Protein AF-A0A821UJH7-F1 (afdb_monomer_lite)

Radius of gyration: 19.76 Å; chains: 1; bounding box: 32×22×54 Å

Sequence (58 aa):
RIHPADSCKKILENNRRIINDDRIVLHIRSCSEPSPISPYGKDIYSYGILEETIRQTF

Foldseek 3Di:
DDDLVDFPVNVVVVVCVVVVDPVDDDDDPDDDRRDPDDDDDPPDPVVVVVVVVVVVVD

pLDDT: mean 87.28, std 5.37, range [67.88, 94.38]

Structure (mmCIF, N/CA/C/O backbone):
data_AF-A0A821UJH7-F1
#
_entry.id   AF-A0A821UJH7-F1
#
loop_
_atom_site.group_PDB
_atom_site.id
_atom_site.type_symbol
_atom_site.label_atom_id
_atom_site.label_alt_id
_atom_site.label_comp_id
_atom_site.label_asym_id
_atom_site.label_entity_id
_atom_site.label_seq_id
_atom_site.pdbx_PDB_ins_code
_atom_site.Cartn_x
_atom_site.Cartn_y
_atom_site.Cartn_z
_atom_site.occupancy
_atom_site.B_iso_or_equiv
_atom_site.auth_seq_id
_atom_site.auth_comp_id
_atom_site.auth_asym_id
_atom_site.auth_atom_id
_atom_site.pdbx_PDB_model_num
ATOM 1 N N . ARG A 1 1 ? -0.684 10.351 5.675 1.00 67.88 1 ARG A N 1
ATOM 2 C CA . ARG A 1 1 ? -0.003 9.713 4.521 1.00 67.88 1 ARG A CA 1
ATOM 3 C C . ARG A 1 1 ? 0.352 8.295 4.938 1.00 67.88 1 ARG A C 1
ATOM 5 O O . ARG A 1 1 ? 0.835 8.142 6.050 1.00 67.88 1 ARG A O 1
ATOM 12 N N . ILE A 1 2 ? 0.040 7.300 4.112 1.00 76.06 2 ILE A N 1
ATOM 13 C CA . ILE A 1 2 ? 0.351 5.885 4.365 1.00 76.06 2 ILE A CA 1
ATOM 14 C C . ILE A 1 2 ? 1.607 5.547 3.564 1.00 76.06 2 ILE A C 1
ATOM 16 O O . ILE A 1 2 ? 1.744 6.013 2.432 1.00 76.06 2 ILE A O 1
ATOM 20 N N . HIS A 1 3 ? 2.548 4.820 4.166 1.00 79.44 3 HIS A N 1
ATOM 21 C CA . HIS A 1 3 ? 3.733 4.363 3.450 1.00 79.44 3 HIS A CA 1
ATOM 22 C C . HIS A 1 3 ? 3.313 3.346 2.371 1.00 79.44 3 HIS A C 1
ATOM 24 O O . HIS A 1 3 ? 2.477 2.500 2.672 1.00 79.44 3 HIS A O 1
ATOM 30 N N . PRO A 1 4 ? 3.881 3.361 1.148 1.00 76.81 4 PRO A N 1
ATOM 31 C CA . PRO A 1 4 ? 3.477 2.446 0.071 1.00 76.81 4 PRO A CA 1
ATOM 32 C C . PRO A 1 4 ? 3.584 0.946 0.402 1.00 76.81 4 PRO A C 1
ATOM 34 O O . PRO A 1 4 ? 2.961 0.117 -0.244 1.00 76.81 4 PRO A O 1
ATOM 37 N N . ALA A 1 5 ? 4.383 0.589 1.408 1.00 78.94 5 ALA A N 1
ATOM 38 C CA . ALA A 1 5 ? 4.527 -0.788 1.888 1.00 78.94 5 ALA A CA 1
ATOM 39 C C . ALA A 1 5 ? 3.514 -1.185 2.981 1.00 78.94 5 ALA A C 1
ATOM 41 O O . ALA A 1 5 ? 3.521 -2.329 3.436 1.00 78.94 5 ALA A O 1
ATOM 42 N N . ASP A 1 6 ? 2.675 -0.255 3.439 1.00 82.69 6 ASP A N 1
ATOM 43 C CA . ASP A 1 6 ? 1.685 -0.492 4.486 1.00 82.69 6 ASP A C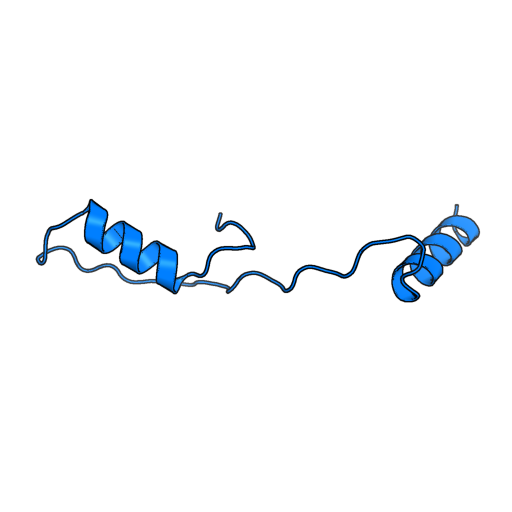A 1
ATOM 44 C C . ASP A 1 6 ? 0.266 -0.423 3.925 1.00 82.69 6 ASP A C 1
ATOM 46 O O . ASP A 1 6 ? -0.055 0.419 3.091 1.00 82.69 6 ASP A O 1
ATOM 50 N N . SER A 1 7 ? -0.606 -1.290 4.438 1.00 86.38 7 SER A N 1
ATOM 51 C CA . SER A 1 7 ? -2.026 -1.283 4.097 1.00 86.38 7 SER A CA 1
ATOM 52 C C . SER A 1 7 ? -2.847 -0.472 5.091 1.00 86.38 7 SER A C 1
ATOM 54 O O . SER A 1 7 ? -2.515 -0.355 6.281 1.00 86.38 7 SER A O 1
ATOM 56 N N . CYS A 1 8 ? -3.991 0.018 4.618 1.00 87.25 8 CYS A N 1
ATOM 57 C CA . CYS A 1 8 ? -4.990 0.690 5.447 1.00 87.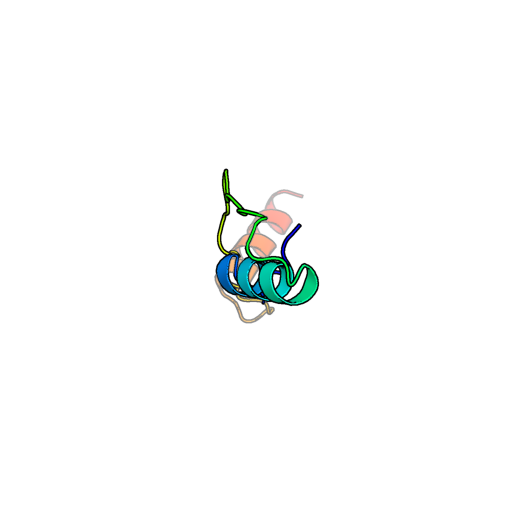25 8 CYS A CA 1
ATOM 58 C C . CYS A 1 8 ? -5.390 -0.163 6.659 1.00 87.25 8 CYS A C 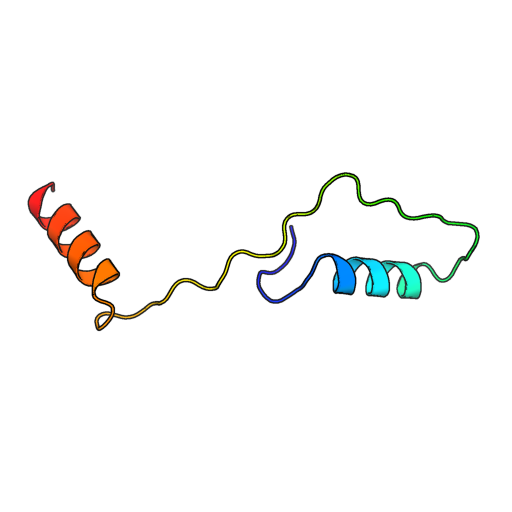1
ATOM 60 O O . CYS A 1 8 ? -5.493 0.329 7.786 1.00 87.25 8 CYS A O 1
ATOM 62 N N . LYS A 1 9 ? -5.555 -1.471 6.430 1.00 88.06 9 LYS A N 1
ATOM 63 C CA . LYS A 1 9 ? -5.909 -2.449 7.462 1.00 88.06 9 LYS A CA 1
ATOM 64 C C . LYS A 1 9 ? -4.839 -2.559 8.547 1.00 88.06 9 LYS A C 1
ATOM 66 O O . LYS A 1 9 ? -5.168 -2.490 9.729 1.00 88.06 9 LYS A O 1
ATOM 71 N N . LYS A 1 10 ? -3.569 -2.699 8.157 1.00 88.69 10 LYS A N 1
ATOM 72 C CA . LYS A 1 10 ? -2.448 -2.853 9.097 1.00 88.69 10 LYS A CA 1
ATOM 73 C C . LYS A 1 10 ? -2.316 -1.633 10.008 1.00 88.69 10 LYS A C 1
ATOM 75 O O . LYS A 1 10 ? -2.107 -1.776 11.210 1.00 88.69 10 LYS A O 1
ATOM 80 N N . ILE A 1 11 ? -2.499 -0.437 9.450 1.00 88.44 11 ILE A N 1
ATOM 81 C CA . ILE A 1 11 ? -2.463 0.813 10.216 1.00 88.44 11 ILE A CA 1
ATOM 82 C C . ILE A 1 11 ? -3.649 0.903 11.176 1.00 88.44 11 ILE A C 1
ATOM 84 O O . ILE A 1 11 ? -3.465 1.278 12.334 1.00 88.44 11 ILE A O 1
ATOM 88 N N . LEU A 1 12 ? -4.854 0.530 10.735 1.00 89.62 12 LEU A N 1
ATOM 89 C CA . LEU A 1 12 ? -6.029 0.525 11.605 1.00 89.62 12 LEU A CA 1
ATOM 90 C C . LEU A 1 12 ? -5.859 -0.445 12.781 1.00 89.62 12 LEU A C 1
ATOM 92 O O . LEU A 1 12 ? -6.151 -0.077 13.917 1.00 89.62 12 LEU A O 1
ATOM 96 N N . GLU A 1 13 ? -5.367 -1.657 12.527 1.00 89.94 13 GLU A N 1
ATOM 97 C CA . GLU A 1 13 ? -5.081 -2.638 13.579 1.00 89.94 13 GLU A CA 1
ATOM 98 C C . GLU A 1 13 ? -4.018 -2.131 14.556 1.00 89.94 13 GLU A C 1
ATOM 100 O O . GLU A 1 13 ? -4.198 -2.246 15.769 1.00 89.94 13 GLU A O 1
ATOM 105 N N . ASN A 1 14 ? -2.942 -1.524 14.049 1.00 91.12 14 ASN A N 1
ATOM 106 C CA . ASN A 1 14 ? -1.907 -0.941 14.896 1.00 91.12 14 ASN A CA 1
ATOM 107 C C . ASN A 1 14 ? -2.466 0.180 15.784 1.00 91.12 14 ASN A C 1
ATOM 109 O O . ASN A 1 14 ? -2.223 0.197 16.987 1.00 91.12 14 ASN A O 1
ATOM 113 N N . ASN A 1 15 ? -3.283 1.070 15.217 1.00 91.00 15 ASN A N 1
ATOM 114 C CA . ASN A 1 15 ? -3.922 2.145 15.972 1.00 91.00 15 ASN A CA 1
ATOM 115 C C . ASN A 1 15 ? -4.881 1.607 17.039 1.00 91.00 15 ASN A C 1
ATOM 117 O O . ASN A 1 15 ? -4.866 2.106 18.161 1.00 91.00 15 ASN A O 1
ATOM 121 N N . ARG A 1 16 ? -5.667 0.563 16.737 1.00 91.44 16 ARG A N 1
ATOM 122 C CA . ARG A 1 16 ? -6.518 -0.099 17.744 1.00 91.44 16 ARG A CA 1
ATOM 123 C C . ARG A 1 16 ? -5.694 -0.633 18.914 1.00 91.44 16 ARG A C 1
ATOM 125 O O . ARG A 1 16 ? -6.066 -0.403 20.059 1.00 91.44 16 ARG A O 1
ATOM 132 N N . ARG A 1 17 ? -4.562 -1.288 18.635 1.00 92.12 17 ARG A N 1
ATOM 133 C CA . ARG A 1 17 ? -3.661 -1.806 19.680 1.00 92.12 17 ARG A CA 1
ATOM 134 C C . ARG A 1 17 ? -3.017 -0.704 20.517 1.00 92.12 17 ARG A C 1
ATOM 136 O O . ARG A 1 17 ? -2.850 -0.896 21.710 1.00 92.12 17 ARG A O 1
ATOM 143 N N . ILE A 1 18 ? -2.648 0.421 19.905 1.00 93.69 18 ILE A N 1
ATOM 144 C CA . ILE A 1 18 ? -2.035 1.551 20.620 1.00 93.69 18 ILE A CA 1
ATOM 145 C C . ILE A 1 18 ? -3.049 2.231 21.540 1.00 93.69 18 ILE A C 1
ATOM 147 O O . ILE A 1 18 ? -2.713 2.578 22.667 1.00 93.69 18 ILE A O 1
ATOM 151 N N . ILE A 1 19 ? -4.277 2.432 21.059 1.00 94.06 19 ILE A N 1
ATOM 152 C CA . ILE A 1 19 ? -5.337 3.070 21.844 1.00 94.06 19 ILE A CA 1
ATOM 153 C C . ILE A 1 19 ? -5.762 2.166 23.008 1.00 94.06 19 ILE A C 1
ATOM 155 O O . ILE A 1 19 ? -5.930 2.665 24.115 1.00 94.06 19 ILE A O 1
ATOM 159 N N . ASN A 1 20 ? -5.901 0.855 22.763 1.00 92.62 20 ASN A N 1
ATOM 160 C CA . ASN A 1 20 ? -6.212 -0.160 23.777 1.00 92.62 20 ASN A CA 1
ATOM 161 C C . ASN A 1 20 ? -7.429 0.187 24.666 1.00 92.62 20 ASN A C 1
ATOM 163 O O . ASN A 1 20 ? -7.428 -0.066 25.869 1.00 92.62 20 ASN A O 1
ATOM 167 N N . ASP A 1 21 ? -8.457 0.801 24.074 1.00 93.50 21 ASP A N 1
ATOM 168 C CA . ASP A 1 21 ? -9.722 1.134 24.732 1.00 93.50 21 ASP A CA 1
ATOM 169 C C . ASP A 1 21 ? -10.882 0.728 23.819 1.00 93.50 21 ASP A C 1
ATOM 171 O O . ASP A 1 21 ? -11.084 1.301 22.744 1.00 93.50 21 ASP A O 1
ATOM 175 N N . ASP A 1 22 ? -11.654 -0.260 24.264 1.00 89.62 22 ASP A N 1
ATOM 176 C CA . ASP A 1 22 ? -12.748 -0.858 23.495 1.00 89.62 22 ASP A CA 1
ATOM 177 C C . ASP A 1 22 ? -13.963 0.069 23.349 1.00 89.62 22 ASP A C 1
ATOM 179 O O . ASP A 1 22 ? -14.847 -0.177 22.525 1.00 89.62 22 ASP A O 1
ATOM 183 N N . ARG A 1 23 ? -14.020 1.164 24.119 1.00 93.81 23 ARG A N 1
ATOM 184 C CA . ARG A 1 23 ? -15.073 2.184 23.995 1.00 93.81 23 ARG A CA 1
ATOM 185 C C . ARG A 1 23 ? -14.835 3.098 22.795 1.00 93.81 23 ARG A C 1
ATOM 187 O O . ARG A 1 23 ? -15.750 3.806 22.373 1.00 93.81 23 ARG A O 1
ATOM 194 N N . ILE A 1 24 ? -13.617 3.111 22.251 1.00 89.75 24 ILE A N 1
ATOM 195 C CA . ILE A 1 24 ? -13.237 3.967 21.129 1.00 89.75 24 ILE A CA 1
ATOM 196 C C . ILE A 1 24 ? -13.460 3.216 19.817 1.00 89.75 24 ILE A C 1
ATOM 198 O O . ILE A 1 24 ? -12.745 2.278 19.466 1.00 89.75 24 ILE A O 1
ATOM 202 N N . VAL A 1 25 ? -14.435 3.684 19.036 1.00 87.81 25 VAL A N 1
ATOM 203 C CA . VAL A 1 25 ? -14.736 3.128 17.713 1.00 87.81 25 VAL A CA 1
ATOM 204 C C . VAL A 1 25 ? -14.038 3.944 16.628 1.00 87.81 25 VAL A C 1
ATOM 206 O O . VAL A 1 25 ? -14.315 5.125 16.424 1.00 87.81 25 VAL A O 1
ATOM 209 N N . LEU A 1 26 ? -13.129 3.298 15.897 1.00 87.31 26 LEU A N 1
ATOM 210 C CA . LEU A 1 26 ? -12.449 3.894 14.749 1.00 87.31 26 LEU A CA 1
ATOM 211 C C . LEU A 1 26 ? -13.220 3.607 13.457 1.00 87.31 26 LEU A C 1
ATOM 213 O O . LEU A 1 26 ? -13.403 2.444 13.087 1.00 87.31 26 LEU A O 1
ATOM 217 N N . HIS A 1 27 ? -13.589 4.667 12.739 1.00 86.94 27 HIS A N 1
ATOM 218 C CA . HIS A 1 27 ? -14.202 4.588 11.414 1.00 86.94 27 HIS A CA 1
ATOM 219 C C . HIS A 1 27 ? -13.258 5.139 10.344 1.00 86.94 27 HIS A C 1
ATOM 221 O O . HIS A 1 27 ? -12.824 6.290 10.411 1.00 86.94 27 HIS A O 1
ATOM 227 N N . ILE A 1 28 ? -12.975 4.331 9.322 1.00 84.69 28 ILE A N 1
ATOM 228 C CA . ILE A 1 28 ? -12.280 4.792 8.120 1.00 84.69 28 ILE A CA 1
ATOM 229 C C . ILE A 1 28 ? -13.306 5.492 7.226 1.00 84.69 28 ILE A C 1
ATOM 231 O O . ILE A 1 28 ? -14.245 4.858 6.756 1.00 84.69 28 ILE A O 1
ATOM 235 N N . ARG A 1 29 ? -13.126 6.796 6.980 1.00 86.69 29 ARG A N 1
ATOM 236 C CA . ARG A 1 29 ? -13.982 7.554 6.046 1.00 86.69 29 ARG A CA 1
ATOM 237 C C . ARG A 1 29 ? -13.609 7.326 4.583 1.00 86.69 29 ARG A C 1
ATOM 239 O O . ARG A 1 29 ? -14.476 7.294 3.724 1.00 86.69 29 ARG A O 1
ATOM 246 N N . SER A 1 30 ? -12.317 7.208 4.309 1.00 84.12 30 SER A N 1
ATOM 247 C CA . SER A 1 30 ? -11.766 6.900 2.994 1.00 84.12 30 SER A CA 1
ATOM 248 C C . SER A 1 30 ? -10.352 6.374 3.190 1.00 84.12 30 SER A C 1
ATOM 250 O O . SER A 1 30 ? -9.604 6.914 4.011 1.00 84.12 30 SER A O 1
ATOM 252 N N . CYS A 1 31 ? -10.001 5.308 2.480 1.00 83.44 31 CYS A N 1
ATOM 253 C CA . CYS A 1 31 ? -8.633 4.829 2.424 1.00 83.44 31 CYS A CA 1
ATOM 254 C C . CYS A 1 31 ? -8.355 4.239 1.050 1.00 83.44 31 CYS A C 1
ATOM 256 O O . CYS A 1 31 ? -9.102 3.384 0.577 1.00 83.44 31 CYS A O 1
ATOM 258 N N . SER A 1 32 ? -7.283 4.713 0.430 1.00 83.75 32 SER A N 1
ATOM 259 C CA . SER A 1 32 ? -6.743 4.122 -0.784 1.00 83.75 32 SER A CA 1
ATOM 260 C C . SER A 1 32 ? -5.603 3.209 -0.380 1.00 83.75 32 SER A C 1
ATOM 262 O O . SER A 1 32 ? -4.684 3.646 0.318 1.00 83.75 32 SER A O 1
ATOM 264 N N . GLU A 1 33 ? -5.667 1.956 -0.816 1.00 82.75 33 GLU A N 1
ATOM 265 C CA . GLU A 1 33 ? -4.518 1.064 -0.720 1.00 82.75 33 GLU A CA 1
ATOM 266 C C . GLU A 1 33 ? -3.339 1.660 -1.503 1.00 82.75 33 GLU A C 1
ATOM 268 O O . GLU A 1 33 ? -3.544 2.419 -2.463 1.00 82.75 33 GLU A O 1
ATOM 273 N N . PRO A 1 34 ? -2.101 1.378 -1.074 1.00 82.00 34 PRO A N 1
ATOM 274 C CA . PRO A 1 34 ? -0.939 1.914 -1.745 1.00 82.00 34 PRO A CA 1
ATOM 275 C C . PRO A 1 34 ? -0.896 1.446 -3.198 1.00 82.00 34 PRO A C 1
ATOM 277 O O . PRO A 1 34 ? -1.156 0.283 -3.512 1.00 82.00 34 PRO A O 1
ATOM 280 N N . SER A 1 35 ? -0.553 2.374 -4.090 1.00 82.69 35 SER A N 1
ATOM 281 C CA . SER A 1 35 ? -0.330 2.042 -5.490 1.00 82.69 35 SER A CA 1
ATOM 282 C C . SER A 1 35 ? 0.780 0.993 -5.608 1.00 82.69 35 SER A C 1
ATOM 284 O O . SER A 1 35 ? 1.746 1.048 -4.838 1.00 82.69 35 SER A O 1
ATOM 286 N N . PRO A 1 36 ? 0.688 0.075 -6.585 1.00 81.56 36 PRO A N 1
ATOM 287 C CA . PRO A 1 36 ? 1.781 -0.833 -6.890 1.00 81.56 36 PRO A CA 1
ATOM 288 C C . PRO A 1 36 ? 3.082 -0.057 -7.092 1.00 81.56 36 PRO A C 1
ATOM 290 O O . PRO A 1 36 ? 3.081 1.038 -7.661 1.00 81.56 36 PRO A O 1
ATOM 293 N N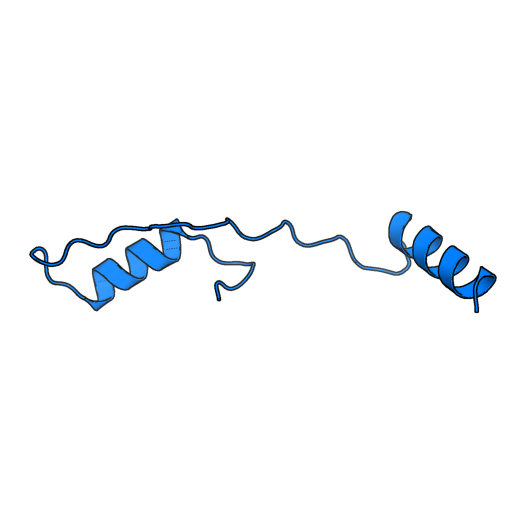 . ILE A 1 37 ? 4.192 -0.632 -6.635 1.00 82.88 37 ILE A N 1
ATOM 294 C CA . ILE A 1 37 ? 5.511 -0.065 -6.898 1.00 82.88 37 ILE A CA 1
ATOM 295 C C . ILE A 1 37 ? 5.736 -0.121 -8.408 1.00 82.88 37 ILE A C 1
ATOM 297 O O . ILE A 1 37 ? 5.731 -1.202 -9.000 1.00 82.88 37 ILE A O 1
ATOM 301 N N . SER A 1 38 ? 5.910 1.046 -9.028 1.00 83.38 38 SER A N 1
ATOM 302 C CA . SER A 1 38 ? 6.215 1.119 -10.452 1.00 83.38 38 SER A CA 1
ATOM 303 C C . SER A 1 38 ? 7.537 0.409 -10.746 1.00 83.38 38 SER A C 1
ATOM 305 O O . SER A 1 38 ? 8.495 0.598 -9.992 1.00 83.38 38 SER A O 1
ATOM 307 N N . PRO A 1 39 ? 7.628 -0.360 -11.845 1.00 84.62 39 PRO A N 1
ATOM 308 C CA . PRO A 1 39 ? 8.903 -0.890 -12.302 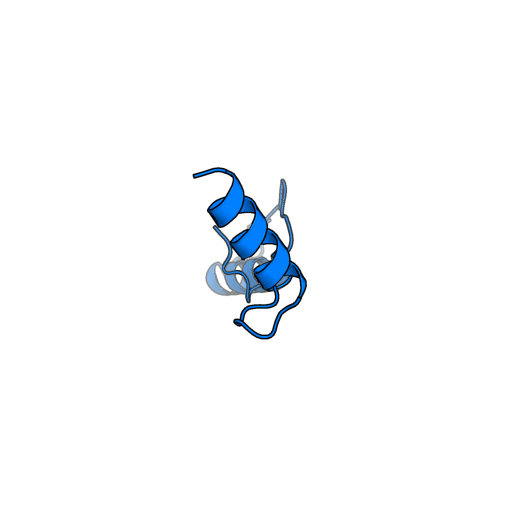1.00 84.62 39 PRO A CA 1
ATOM 309 C C . PRO A 1 39 ? 9.865 0.267 -12.592 1.00 84.62 39 PRO A C 1
ATOM 311 O O . PRO A 1 39 ? 9.474 1.293 -13.152 1.00 84.62 39 PRO A O 1
ATOM 314 N N . TYR A 1 40 ? 11.119 0.101 -12.187 1.00 84.25 40 TYR A N 1
ATOM 315 C CA . TYR A 1 40 ? 12.165 1.109 -12.306 1.00 84.25 40 TYR A CA 1
ATOM 316 C C . TYR A 1 40 ? 13.443 0.468 -12.845 1.00 84.25 40 TYR A C 1
ATOM 318 O O . TYR A 1 40 ? 13.734 -0.684 -12.538 1.00 84.25 40 TYR A O 1
ATOM 326 N N . GLY A 1 41 ? 14.201 1.222 -13.639 1.00 87.19 41 GLY A N 1
ATOM 327 C CA . GLY A 1 41 ? 15.416 0.736 -14.296 1.00 87.19 41 GLY A CA 1
ATOM 328 C C . GLY A 1 41 ? 15.496 1.180 -15.754 1.00 87.19 41 GLY A C 1
ATOM 329 O O . GLY A 1 41 ? 14.476 1.469 -16.379 1.00 87.19 41 GLY A O 1
ATOM 330 N N . LYS A 1 42 ? 16.720 1.255 -16.294 1.00 84.69 42 LYS A N 1
ATOM 331 C CA . LYS A 1 42 ? 16.959 1.609 -17.709 1.00 84.69 42 LYS A CA 1
ATOM 332 C C . LYS A 1 42 ? 16.545 0.499 -18.678 1.00 84.69 42 LYS A C 1
ATOM 334 O O . LYS A 1 42 ? 16.365 0.750 -19.861 1.00 84.69 42 LYS A O 1
ATOM 339 N N . ASP A 1 43 ? 16.418 -0.718 -18.171 1.00 90.62 43 ASP A N 1
ATOM 340 C CA . ASP A 1 43 ? 15.958 -1.915 -18.869 1.00 90.62 43 ASP A CA 1
ATOM 341 C C . ASP A 1 43 ? 14.427 -1.977 -19.011 1.00 90.62 43 ASP A C 1
ATOM 343 O O . ASP A 1 43 ? 13.902 -2.787 -19.775 1.00 90.62 43 ASP A O 1
ATOM 347 N N . ILE A 1 44 ? 13.693 -1.102 -18.317 1.00 94.38 44 ILE A N 1
ATOM 348 C CA . ILE A 1 44 ? 12.236 -1.055 -18.388 1.00 94.38 44 ILE A CA 1
ATOM 349 C C . ILE A 1 44 ? 11.796 -0.369 -19.686 1.00 94.38 44 ILE A C 1
ATOM 351 O O . ILE A 1 44 ? 12.041 0.816 -19.905 1.00 94.38 44 ILE A O 1
ATOM 355 N N . TYR A 1 45 ? 11.068 -1.101 -20.532 1.00 91.00 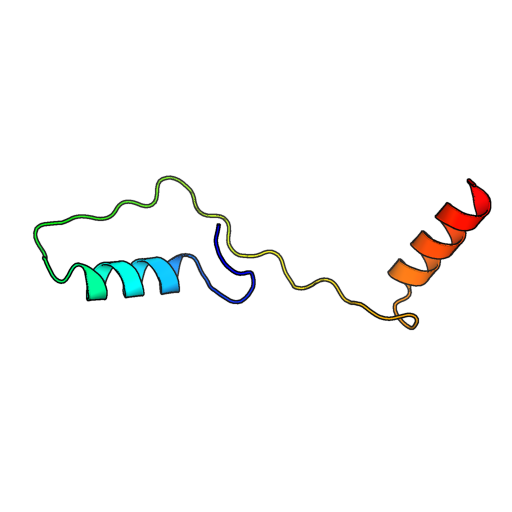45 TYR A N 1
ATOM 356 C CA . TYR A 1 45 ? 10.602 -0.618 -21.839 1.00 91.00 45 TYR A CA 1
ATOM 357 C C . TYR A 1 45 ? 9.821 0.705 -21.765 1.00 91.00 45 TYR A C 1
ATOM 359 O O . TYR A 1 45 ? 10.084 1.632 -22.529 1.00 91.00 45 TYR A O 1
ATOM 367 N N . SER A 1 46 ? 8.889 0.822 -20.813 1.00 88.75 46 SER A N 1
ATOM 368 C CA . SER A 1 46 ? 8.103 2.047 -20.627 1.00 88.75 46 SER A CA 1
ATOM 369 C C . SER A 1 46 ? 8.956 3.233 -20.179 1.00 88.75 46 SER A C 1
ATOM 371 O O . SER A 1 46 ? 8.677 4.359 -20.581 1.00 88.75 46 SER A O 1
ATOM 373 N N . TYR A 1 47 ? 10.015 2.993 -19.400 1.00 90.69 47 TYR A N 1
ATOM 374 C CA . TYR A 1 47 ? 10.977 4.032 -19.046 1.00 90.69 47 TYR A CA 1
ATOM 375 C C . TYR A 1 47 ? 11.723 4.529 -20.289 1.00 90.69 47 TYR A C 1
ATOM 377 O O . TYR A 1 47 ? 11.803 5.737 -20.495 1.00 90.69 47 TYR A O 1
ATOM 385 N N . GLY A 1 48 ? 12.178 3.617 -21.155 1.00 90.25 48 GLY A N 1
ATOM 386 C CA . GLY A 1 48 ? 12.850 3.969 -22.411 1.00 90.25 48 GLY A CA 1
ATOM 387 C C . GLY A 1 48 ? 11.979 4.807 -23.355 1.00 90.25 48 GLY A C 1
ATOM 388 O O . GLY A 1 48 ? 12.456 5.793 -23.909 1.00 90.25 48 GLY A O 1
ATOM 389 N N . ILE A 1 49 ? 10.685 4.481 -23.486 1.00 92.75 49 ILE A N 1
ATOM 390 C CA . ILE A 1 49 ? 9.743 5.298 -24.279 1.00 92.75 49 ILE A CA 1
ATOM 391 C C . ILE A 1 49 ? 9.628 6.715 -23.710 1.00 92.75 49 ILE A C 1
ATOM 393 O O . ILE A 1 49 ? 9.660 7.690 -24.464 1.00 92.75 49 ILE A O 1
ATOM 397 N N . LEU A 1 50 ? 9.462 6.836 -22.390 1.00 91.38 50 LEU A N 1
ATOM 398 C CA . LEU A 1 50 ? 9.331 8.136 -21.734 1.00 91.38 50 LEU A CA 1
ATOM 399 C C . LEU A 1 50 ? 10.615 8.959 -21.885 1.00 91.38 50 LEU A C 1
ATOM 401 O O . LEU A 1 50 ? 10.533 10.146 -22.191 1.00 91.38 50 LEU A O 1
ATOM 405 N N . GLU A 1 51 ? 11.783 8.333 -21.723 1.00 91.19 51 GLU A N 1
ATOM 406 C CA . GLU A 1 51 ? 13.081 8.984 -21.920 1.00 91.19 51 GLU A CA 1
ATOM 407 C C . GLU A 1 51 ? 13.224 9.525 -23.349 1.00 91.19 51 GLU A C 1
ATOM 409 O O . GLU A 1 51 ? 13.551 10.699 -23.525 1.00 91.19 51 GLU A O 1
ATOM 414 N N . GLU A 1 52 ? 12.932 8.703 -24.359 1.00 92.38 52 GLU A N 1
ATOM 415 C CA . GLU A 1 52 ? 13.033 9.100 -25.767 1.00 92.38 52 GLU A CA 1
ATOM 416 C C . GLU A 1 52 ? 12.053 10.228 -26.109 1.00 92.38 52 GLU A C 1
ATOM 418 O O . GLU A 1 52 ? 12.431 11.221 -26.725 1.00 92.38 52 GLU A O 1
ATOM 423 N N . THR A 1 53 ? 10.806 10.132 -25.642 1.00 94.38 53 THR A N 1
ATOM 424 C CA . THR A 1 53 ? 9.782 11.161 -25.894 1.00 94.38 53 THR A CA 1
ATOM 425 C C . THR A 1 53 ? 10.194 12.513 -25.308 1.00 94.38 53 THR A C 1
ATOM 427 O O . THR A 1 53 ? 10.021 13.554 -25.944 1.00 94.38 53 THR A O 1
ATOM 430 N N . ILE A 1 54 ? 10.767 12.509 -24.100 1.00 92.50 54 ILE A N 1
ATOM 431 C CA . ILE A 1 54 ? 11.268 13.729 -23.459 1.00 92.50 54 ILE A CA 1
ATOM 432 C C . ILE A 1 54 ? 12.443 14.303 -24.259 1.00 92.50 54 ILE A C 1
ATOM 434 O O . ILE A 1 54 ? 12.429 15.497 -24.547 1.00 92.50 54 ILE A O 1
ATOM 438 N N . ARG A 1 55 ? 13.407 13.469 -24.678 1.00 91.69 55 ARG A N 1
ATOM 439 C CA . ARG A 1 55 ? 14.557 13.895 -25.504 1.00 91.69 55 ARG A CA 1
ATOM 440 C C . ARG A 1 55 ? 14.163 14.455 -26.870 1.00 91.69 55 ARG A C 1
ATOM 442 O O . ARG A 1 55 ? 14.894 15.262 -27.421 1.00 91.69 55 ARG A O 1
ATOM 449 N N . GLN A 1 56 ? 13.057 13.996 -27.445 1.00 90.31 56 GLN A N 1
ATOM 450 C CA . GLN A 1 56 ? 12.569 14.504 -28.729 1.00 90.31 56 GLN A CA 1
ATOM 451 C C . GLN A 1 56 ? 11.812 15.832 -28.594 1.00 90.31 56 GLN A C 1
ATOM 453 O O . GLN A 1 56 ? 11.698 16.570 -29.571 1.00 90.31 56 GLN A O 1
ATOM 458 N N . THR A 1 57 ? 11.274 16.127 -27.407 1.00 89.50 57 THR A N 1
ATOM 459 C CA . THR A 1 57 ? 10.450 17.322 -27.159 1.00 89.50 57 THR A CA 1
ATOM 460 C C . THR A 1 57 ? 11.272 18.523 -26.670 1.00 89.50 57 THR A C 1
ATOM 462 O O . THR A 1 57 ? 10.865 19.661 -26.905 1.00 89.50 57 THR A O 1
ATOM 465 N N . PHE A 1 58 ? 12.403 18.284 -25.997 1.00 76.81 58 PHE A N 1
ATOM 466 C CA . PHE A 1 58 ? 13.281 19.300 -25.399 1.00 76.81 58 PHE A CA 1
ATOM 467 C C . PHE A 1 58 ? 14.702 19.204 -25.948 1.00 76.81 58 PHE A C 1
ATOM 469 O O . PHE A 1 58 ? 15.297 20.277 -26.196 1.00 76.81 58 PHE A O 1
#

Secondary structure (DSSP, 8-state):
---TTS-HHHHHHHHHHHH--TT-----S--PPPPPPPP-STT-HHHHHHHHHHHHH-